Protein AF-A0A3S0WLF8-F1 (afdb_monomer_lite)

Foldseek 3Di:
DPPDPPPDDDPPVLVPDPVSVVVVLQVVLLVVQVVVVCVQCPDPVCVVQQKGKRAADPSHDPVSVVVVVVVQVVPPQWDWAQPDPVSRIIMIGGDVVPVPD

Secondary structure (DSSP, 8-state):
-----TT----HHHHTSHHHHHHHHHHHHHHHHHHHHHHHHTSHHHHHHTEEEEE--TTS-HHHHHHHHHHHHH-TTEEEEE-STTSSEEEEEE-GGGTT-

InterPro domains:
  IPR012449 Bacteriophage F116, Orf28 [PF07867] (29-96)

Organism: NCBI:txid2498858

Sequence (101 aa):
MFNAPPDYTPPIKLYIQPAYREALVSEKSYQQLIQRVQRKIGSPRAQSENCAEIQRQPEDTADAWARMLSELGTVENVTMIPIDDTAEHIRIRWNPLESMA

pLDDT: mean 77.21, std 11.82, range [41.16, 89.0]

Structure (mmCIF, N/CA/C/O backbone):
data_AF-A0A3S0WLF8-F1
#
_entry.id   AF-A0A3S0WLF8-F1
#
loop_
_atom_site.group_PDB
_atom_site.id
_atom_site.type_symbol
_atom_site.label_atom_id
_atom_site.label_alt_id
_atom_site.label_comp_id
_atom_site.label_asym_id
_atom_site.label_entity_id
_atom_site.label_seq_id
_atom_site.pdbx_PDB_ins_code
_atom_site.Cartn_x
_atom_site.Cartn_y
_atom_site.Cartn_z
_atom_site.occupancy
_atom_site.B_iso_or_equiv
_atom_site.auth_seq_id
_atom_site.auth_comp_id
_atom_site.auth_asym_id
_atom_site.auth_atom_id
_atom_site.pdbx_PDB_model_num
ATOM 1 N N . MET A 1 1 ? -15.861 -1.841 -1.584 1.00 43.75 1 MET A N 1
ATOM 2 C CA . MET A 1 1 ? -15.200 -0.597 -2.038 1.00 43.75 1 MET A CA 1
ATOM 3 C C . MET A 1 1 ? -16.286 0.379 -2.467 1.00 43.75 1 MET A C 1
ATOM 5 O O . MET A 1 1 ? -17.001 0.083 -3.415 1.00 43.75 1 MET A O 1
ATOM 9 N N . PHE A 1 2 ? -16.494 1.469 -1.726 1.00 47.19 2 PHE A N 1
ATOM 10 C CA . PHE A 1 2 ? -17.476 2.499 -2.083 1.00 47.19 2 PHE A CA 1
ATOM 11 C C . PHE A 1 2 ? -16.852 3.419 -3.132 1.00 47.19 2 PHE A C 1
ATOM 13 O O . PHE A 1 2 ? -16.107 4.323 -2.781 1.00 47.19 2 PHE A O 1
ATOM 20 N N . ASN A 1 3 ? -17.112 3.165 -4.413 1.00 43.97 3 ASN A N 1
ATOM 21 C CA . ASN A 1 3 ? -16.655 4.048 -5.482 1.00 43.97 3 ASN A CA 1
ATOM 22 C C . ASN A 1 3 ? -17.718 5.139 -5.688 1.00 43.97 3 ASN A C 1
ATOM 24 O O . ASN A 1 3 ? -18.697 4.932 -6.405 1.00 43.97 3 ASN A O 1
ATOM 28 N N . ALA A 1 4 ? -17.596 6.246 -4.953 1.00 51.75 4 ALA A N 1
ATOM 29 C CA . ALA A 1 4 ? -18.494 7.391 -5.075 1.00 51.75 4 ALA A CA 1
ATOM 30 C C . ALA A 1 4 ? -17.985 8.345 -6.175 1.00 51.75 4 ALA A C 1
ATOM 32 O O . ALA A 1 4 ? -16.778 8.567 -6.267 1.00 51.75 4 ALA A O 1
ATOM 33 N N . PRO A 1 5 ? -18.868 8.919 -7.012 1.00 59.66 5 PRO A N 1
ATOM 34 C CA . PRO A 1 5 ? -18.455 9.878 -8.030 1.00 59.66 5 PRO A CA 1
ATOM 35 C C . PRO A 1 5 ? -17.868 11.151 -7.387 1.00 59.66 5 PRO A C 1
ATOM 37 O O . PRO A 1 5 ? -18.239 11.494 -6.263 1.00 59.66 5 PRO A O 1
ATOM 40 N N . PRO A 1 6 ? -16.980 11.879 -8.093 1.00 54.34 6 PRO A N 1
ATOM 41 C CA . PRO A 1 6 ? -16.202 12.990 -7.529 1.00 54.34 6 PRO A CA 1
ATOM 42 C C . PRO A 1 6 ? -17.044 14.180 -7.029 1.00 54.34 6 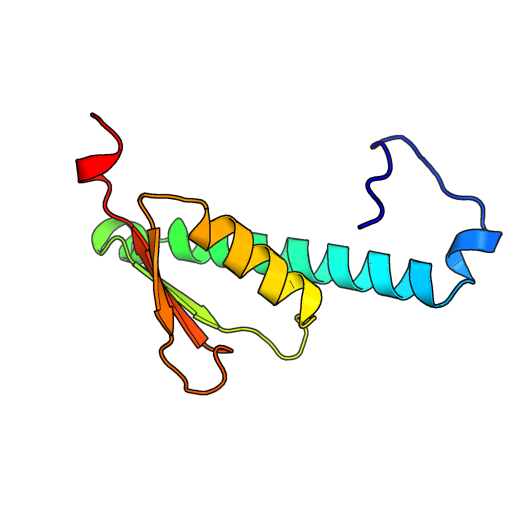PRO A C 1
ATOM 44 O O . PRO A 1 6 ? -16.534 14.995 -6.269 1.00 54.34 6 PRO A O 1
ATOM 47 N N . ASP A 1 7 ? -18.324 14.257 -7.412 1.00 61.09 7 ASP A N 1
ATOM 48 C CA . ASP A 1 7 ? -19.286 15.298 -7.012 1.00 61.09 7 ASP A CA 1
ATOM 49 C C . ASP A 1 7 ? -20.403 14.751 -6.094 1.00 61.09 7 ASP A C 1
ATOM 51 O O . ASP A 1 7 ? -21.522 15.252 -6.059 1.00 61.09 7 ASP A O 1
ATOM 55 N N . TYR A 1 8 ? -20.153 13.664 -5.359 1.00 64.12 8 TYR A N 1
ATOM 56 C CA . TYR A 1 8 ? -21.128 13.139 -4.402 1.00 64.12 8 TYR A CA 1
ATOM 57 C C . TYR A 1 8 ? -20.813 13.608 -2.986 1.00 64.12 8 TYR A C 1
ATOM 59 O O . TYR A 1 8 ? -19.887 13.117 -2.340 1.00 64.12 8 TYR A O 1
ATOM 67 N N . THR A 1 9 ? -21.630 14.529 -2.472 1.00 68.56 9 THR A N 1
ATOM 68 C CA . THR A 1 9 ? -21.675 14.821 -1.037 1.00 68.56 9 THR A CA 1
ATOM 69 C C . THR A 1 9 ? -22.658 13.858 -0.366 1.00 68.56 9 THR A C 1
ATOM 71 O O . THR A 1 9 ? -23.873 13.989 -0.528 1.00 68.56 9 THR A O 1
ATOM 74 N N . PRO A 1 10 ? -22.173 12.846 0.373 1.00 71.06 10 PRO A N 1
ATOM 75 C CA . PRO A 1 10 ? -23.053 11.893 1.033 1.00 71.06 10 PRO A CA 1
ATOM 76 C C . PRO A 1 10 ? -23.909 12.591 2.104 1.00 71.06 10 PRO A C 1
ATOM 78 O O . PRO A 1 10 ? -23.456 13.537 2.757 1.00 71.06 10 PRO A O 1
ATOM 81 N N . PRO A 1 11 ? -25.139 12.111 2.356 1.00 78.50 11 PRO A N 1
ATOM 82 C CA . PRO A 1 11 ? -25.989 12.674 3.398 1.00 78.50 11 PRO A CA 1
ATOM 83 C C . PRO A 1 11 ? -25.327 12.531 4.775 1.00 78.50 11 PRO A C 1
ATOM 85 O O . PRO A 1 11 ? -24.680 11.522 5.054 1.00 78.50 11 PRO A O 1
ATOM 88 N N . ILE A 1 12 ? -25.558 13.493 5.682 1.00 74.06 12 ILE A N 1
ATOM 89 C CA . ILE A 1 12 ? -24.976 13.502 7.043 1.00 74.06 12 ILE A CA 1
ATOM 90 C C . ILE A 1 12 ? -25.177 12.161 7.765 1.00 74.06 12 ILE A C 1
ATOM 92 O O . ILE A 1 12 ? -24.282 11.698 8.465 1.00 74.06 12 ILE A O 1
ATOM 96 N N . LYS A 1 13 ? -26.314 11.489 7.534 1.00 72.31 13 LYS A N 1
ATOM 97 C CA . LYS A 1 13 ? -26.627 10.169 8.107 1.00 72.31 13 LYS A CA 1
ATOM 98 C C . LYS A 1 13 ? -25.643 9.059 7.710 1.00 72.31 13 LYS A C 1
ATOM 100 O O . LYS A 1 13 ? -25.537 8.075 8.434 1.00 72.31 13 LYS A O 1
ATOM 105 N N . LEU A 1 14 ? -24.918 9.201 6.602 1.00 71.19 14 LEU A N 1
ATOM 106 C CA . LEU A 1 14 ? -23.887 8.258 6.168 1.00 71.19 14 LEU A CA 1
ATOM 107 C C . LEU A 1 14 ? -22.574 8.459 6.946 1.00 71.19 14 LEU A C 1
ATOM 109 O O . LEU A 1 14 ? -21.968 7.477 7.349 1.00 71.19 14 LEU A O 1
ATOM 113 N N . TYR A 1 15 ? -22.195 9.698 7.289 1.00 66.38 15 TYR A N 1
ATOM 114 C CA . TYR A 1 15 ? -20.994 10.001 8.099 1.00 66.38 15 TYR A CA 1
ATOM 115 C C . TYR A 1 15 ? -21.045 9.489 9.547 1.00 66.38 15 TYR A C 1
ATOM 117 O O . TYR A 1 15 ? -20.013 9.399 10.220 1.00 66.38 15 TYR A O 1
ATOM 125 N N . ILE A 1 16 ? -22.245 9.191 10.044 1.00 76.75 16 ILE A N 1
ATOM 126 C CA . ILE A 1 16 ? -22.473 8.646 11.390 1.00 76.75 16 ILE A CA 1
ATOM 127 C C . ILE A 1 16 ? -22.362 7.119 11.400 1.00 76.75 16 ILE A C 1
ATOM 129 O O . ILE A 1 16 ? -22.239 6.522 12.466 1.00 76.75 16 ILE A O 1
ATOM 133 N N . GLN A 1 17 ? -22.405 6.479 10.227 1.00 75.56 17 GLN A N 1
ATOM 134 C CA . GLN A 1 17 ? -22.265 5.034 10.134 1.00 75.56 17 GLN A CA 1
ATOM 135 C C . GLN A 1 17 ? -20.792 4.651 10.322 1.00 75.56 17 GLN A C 1
ATOM 137 O O . GLN A 1 17 ? -19.926 5.237 9.662 1.00 75.56 17 GLN A O 1
ATOM 142 N N . PRO A 1 18 ? -20.493 3.660 11.180 1.00 73.12 18 PRO A N 1
ATOM 143 C CA . PRO A 1 18 ? -19.121 3.219 11.423 1.00 73.12 18 PRO A CA 1
ATOM 144 C C . PRO A 1 18 ? -18.446 2.773 10.120 1.00 73.12 18 PRO A C 1
ATOM 146 O O . PRO A 1 18 ? -17.389 3.297 9.782 1.00 73.12 18 PRO A O 1
ATOM 149 N N . ALA A 1 19 ? -19.146 1.988 9.296 1.00 73.12 19 ALA A N 1
ATOM 150 C CA . ALA A 1 19 ? -18.628 1.488 8.025 1.00 73.12 19 ALA A CA 1
ATOM 151 C C . ALA A 1 19 ? -18.185 2.592 7.042 1.00 73.12 19 ALA A C 1
ATOM 153 O O . ALA A 1 19 ? -17.212 2.419 6.310 1.00 73.12 19 ALA A O 1
ATOM 154 N N . TYR A 1 20 ? -18.867 3.745 7.015 1.00 71.62 20 TYR A N 1
ATOM 155 C CA . TYR A 1 20 ? -18.496 4.845 6.116 1.00 71.62 20 TYR A CA 1
ATOM 156 C C . TYR A 1 20 ? -17.262 5.596 6.614 1.00 71.62 20 TYR A C 1
ATOM 158 O O . TYR A 1 20 ? -16.377 5.955 5.839 1.00 71.62 20 TYR A O 1
ATOM 166 N N . ARG A 1 21 ? -17.179 5.805 7.930 1.00 69.06 21 ARG A N 1
ATOM 167 C CA . ARG A 1 21 ? -15.995 6.382 8.567 1.00 69.06 21 ARG A CA 1
ATOM 168 C C . ARG A 1 21 ? -14.774 5.497 8.341 1.00 69.06 21 ARG A C 1
ATOM 170 O O . ARG A 1 21 ? -13.718 6.017 8.004 1.00 69.06 21 ARG A O 1
ATOM 177 N N . GLU A 1 22 ? -14.929 4.187 8.483 1.00 72.00 22 GLU A N 1
ATOM 178 C CA . GLU A 1 22 ? -13.870 3.206 8.234 1.00 72.00 22 GLU A CA 1
ATOM 179 C C . GLU A 1 22 ? -13.419 3.216 6.768 1.00 72.00 22 GLU A C 1
ATOM 181 O O . GLU A 1 22 ? -12.219 3.240 6.500 1.00 72.00 22 GLU A O 1
ATOM 186 N N . ALA A 1 23 ? -14.356 3.303 5.818 1.00 72.69 23 ALA A N 1
ATOM 187 C CA . ALA A 1 23 ? -14.038 3.414 4.395 1.00 72.69 23 ALA A CA 1
ATOM 188 C C . ALA A 1 23 ? -13.259 4.700 4.062 1.00 72.69 23 ALA A C 1
ATOM 190 O O . ALA A 1 23 ? -12.260 4.639 3.352 1.00 72.69 23 ALA A O 1
ATOM 191 N N . LEU A 1 24 ? -13.662 5.850 4.617 1.00 73.44 24 LEU A N 1
ATOM 192 C CA . LEU A 1 24 ? -12.946 7.121 4.437 1.00 73.44 24 LEU A CA 1
ATOM 193 C C . LEU A 1 24 ? -11.545 7.099 5.056 1.00 73.44 24 LEU A C 1
ATOM 195 O O . LEU A 1 24 ? -10.614 7.679 4.498 1.00 73.44 24 LEU A O 1
ATOM 199 N N . VAL A 1 25 ? -11.392 6.455 6.215 1.00 75.00 25 VAL A N 1
ATOM 200 C CA . VAL A 1 25 ? -10.082 6.266 6.847 1.00 75.00 25 VAL A CA 1
ATOM 201 C C . VAL A 1 25 ? -9.206 5.372 5.970 1.00 75.00 25 VAL A C 1
ATOM 203 O O . VAL A 1 25 ? -8.072 5.753 5.699 1.00 75.00 25 VAL A O 1
ATOM 206 N N . SER A 1 26 ? -9.740 4.260 5.450 1.00 74.50 26 SER A N 1
ATOM 207 C CA . SER A 1 26 ? -9.005 3.371 4.538 1.00 74.50 26 SER A CA 1
ATOM 208 C C . SER A 1 26 ? -8.582 4.086 3.252 1.00 74.50 26 SER A C 1
ATOM 210 O O . SER A 1 26 ? -7.423 3.998 2.858 1.00 74.50 26 SER A O 1
ATOM 212 N N . GLU A 1 27 ? -9.474 4.870 2.638 1.00 77.75 27 GLU A N 1
ATOM 213 C CA . GLU A 1 27 ? -9.169 5.674 1.446 1.00 77.75 27 GLU A CA 1
ATOM 214 C C . GLU A 1 27 ? -8.055 6.689 1.729 1.00 77.75 27 GLU A C 1
ATOM 216 O O . GLU A 1 27 ? -7.101 6.821 0.964 1.00 77.75 27 GLU A O 1
ATOM 221 N N . LYS A 1 28 ? -8.136 7.395 2.861 1.00 81.56 28 LYS A N 1
ATOM 222 C CA . LYS A 1 28 ? -7.134 8.396 3.230 1.00 81.56 28 LYS A CA 1
ATOM 223 C C . LYS A 1 28 ? -5.774 7.757 3.523 1.00 81.56 28 LYS A C 1
ATOM 225 O O . LYS A 1 28 ? -4.764 8.295 3.069 1.00 81.56 28 LYS A O 1
ATOM 230 N N . SER A 1 29 ? -5.743 6.621 4.224 1.00 83.81 29 SER A N 1
ATOM 231 C CA . SER A 1 29 ? -4.521 5.833 4.434 1.00 83.81 29 SER A CA 1
ATOM 232 C C . SER A 1 29 ? -3.954 5.338 3.102 1.00 83.81 29 SER A C 1
ATOM 234 O O . SER A 1 29 ? -2.773 5.537 2.838 1.00 83.81 29 SER A O 1
ATOM 236 N N . TYR A 1 30 ? -4.792 4.811 2.203 1.00 84.19 30 TYR A N 1
ATOM 237 C CA . TYR A 1 30 ? -4.377 4.389 0.861 1.00 84.19 30 TYR A CA 1
ATOM 238 C C . TYR A 1 30 ? -3.745 5.530 0.060 1.00 84.19 30 TYR A C 1
ATOM 240 O O . TYR A 1 30 ? -2.663 5.373 -0.499 1.00 84.19 30 TYR A O 1
ATOM 248 N N . GLN A 1 31 ? -4.365 6.710 0.048 1.00 83.75 31 GLN A N 1
ATOM 249 C CA . GLN A 1 31 ? -3.823 7.877 -0.650 1.00 83.75 31 GLN A CA 1
ATOM 250 C C . GLN A 1 31 ? -2.450 8.295 -0.095 1.00 83.75 31 GLN A C 1
ATOM 252 O O . GLN A 1 31 ? -1.535 8.578 -0.870 1.00 83.75 31 GLN A O 1
ATOM 257 N N . GLN A 1 32 ? -2.270 8.305 1.232 1.00 86.19 32 GLN A N 1
ATOM 258 C CA . GLN A 1 32 ? -0.974 8.610 1.859 1.00 86.19 32 GLN A CA 1
ATOM 259 C C . GLN A 1 32 ? 0.087 7.553 1.531 1.00 86.19 32 GLN A C 1
ATOM 261 O O . GLN A 1 32 ? 1.221 7.901 1.183 1.00 86.19 32 GLN A O 1
ATOM 266 N N . LEU A 1 33 ? -0.296 6.278 1.587 1.00 86.25 33 LEU A N 1
ATOM 267 C CA . LEU A 1 33 ? 0.544 5.145 1.228 1.00 86.25 33 LEU A CA 1
ATOM 268 C C . LEU A 1 33 ? 1.033 5.267 -0.220 1.00 86.25 33 LEU A C 1
ATOM 270 O O . LEU A 1 33 ? 2.238 5.304 -0.464 1.00 86.25 33 LEU A O 1
ATOM 274 N N . ILE A 1 34 ? 0.118 5.435 -1.175 1.00 84.31 34 ILE A N 1
ATOM 275 C CA . ILE A 1 34 ? 0.440 5.574 -2.600 1.00 84.31 34 ILE A CA 1
ATOM 276 C C . ILE A 1 34 ? 1.338 6.788 -2.855 1.00 84.31 34 ILE A C 1
ATOM 278 O O . ILE A 1 34 ? 2.329 6.677 -3.573 1.00 84.31 34 ILE A O 1
ATOM 282 N N . GLN A 1 35 ? 1.068 7.935 -2.228 1.00 86.00 35 GLN A N 1
ATOM 283 C CA . GLN A 1 35 ? 1.917 9.128 -2.344 1.00 86.00 35 GLN A CA 1
ATOM 284 C C . GLN A 1 35 ? 3.349 8.889 -1.841 1.00 86.00 35 GLN A C 1
ATOM 286 O O . GLN A 1 35 ? 4.314 9.388 -2.430 1.00 86.00 35 GLN A O 1
ATOM 291 N N . ARG A 1 36 ? 3.513 8.135 -0.747 1.00 86.31 36 ARG A N 1
ATOM 292 C CA . ARG A 1 36 ? 4.832 7.744 -0.223 1.00 86.31 36 ARG A CA 1
ATOM 293 C C . ARG A 1 36 ? 5.539 6.780 -1.167 1.00 86.31 36 ARG A C 1
ATOM 295 O O . ARG A 1 36 ? 6.723 6.972 -1.445 1.00 86.31 36 ARG A O 1
ATOM 302 N N . VAL A 1 37 ? 4.820 5.787 -1.683 1.00 85.31 37 VAL A N 1
ATOM 303 C CA . VAL A 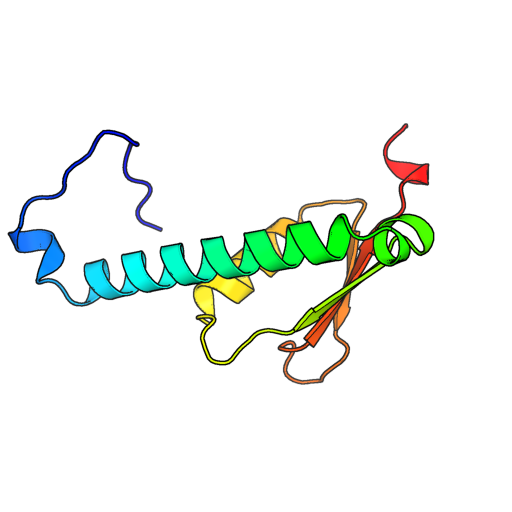1 37 ? 5.347 4.819 -2.649 1.00 85.31 37 VAL A CA 1
ATOM 304 C C . VAL A 1 37 ? 5.805 5.513 -3.918 1.00 85.31 37 VAL A C 1
ATOM 306 O O . VAL A 1 37 ? 6.954 5.341 -4.307 1.00 85.31 37 VAL A O 1
ATOM 309 N N . GLN A 1 38 ? 4.968 6.359 -4.518 1.00 85.56 38 GLN A N 1
ATOM 310 C CA . GLN A 1 38 ? 5.328 7.127 -5.710 1.00 85.56 38 GLN A CA 1
ATOM 311 C C . GLN A 1 38 ? 6.564 7.997 -5.471 1.00 85.56 38 GLN A C 1
ATOM 313 O O . GLN A 1 38 ? 7.447 8.040 -6.322 1.00 85.56 38 GLN A O 1
ATOM 318 N N . ARG A 1 39 ? 6.688 8.636 -4.298 1.00 86.44 39 ARG A N 1
ATOM 319 C CA . ARG A 1 39 ? 7.905 9.381 -3.936 1.00 86.44 39 ARG A CA 1
ATOM 320 C C . ARG A 1 39 ? 9.136 8.488 -3.804 1.00 86.44 39 ARG A C 1
ATOM 322 O O . ARG A 1 39 ? 10.211 8.881 -4.258 1.00 86.44 39 ARG A O 1
ATOM 329 N N . LYS A 1 40 ? 9.004 7.302 -3.202 1.00 85.75 40 LYS A N 1
ATOM 330 C CA . LYS A 1 40 ? 10.107 6.335 -3.129 1.00 85.75 40 LYS A CA 1
ATOM 331 C C . LYS A 1 40 ? 10.506 5.860 -4.519 1.00 85.75 40 LYS A C 1
ATOM 333 O O . LYS A 1 40 ? 11.678 5.952 -4.844 1.00 85.75 40 LYS A O 1
ATOM 338 N N . ILE A 1 41 ? 9.549 5.434 -5.340 1.00 83.50 41 ILE A N 1
ATOM 339 C CA . ILE A 1 41 ? 9.773 4.985 -6.720 1.00 83.50 41 ILE A CA 1
ATOM 340 C C . ILE A 1 41 ? 10.411 6.096 -7.554 1.00 83.50 41 ILE A C 1
ATOM 342 O O . ILE A 1 41 ? 11.400 5.851 -8.233 1.00 83.50 41 ILE A O 1
ATOM 346 N N . GLY A 1 42 ? 9.888 7.321 -7.476 1.00 81.56 42 GLY A N 1
ATOM 347 C CA . GLY A 1 42 ? 10.386 8.485 -8.211 1.00 81.56 42 GLY A CA 1
ATOM 348 C C . GLY A 1 42 ? 11.704 9.055 -7.679 1.00 81.56 42 GLY A C 1
ATOM 349 O O . GLY A 1 42 ? 12.231 10.007 -8.250 1.00 81.56 42 GLY A O 1
ATOM 350 N N . SER A 1 43 ? 12.260 8.503 -6.597 1.00 84.12 43 SER A N 1
ATOM 351 C CA . SER A 1 43 ? 13.564 8.931 -6.095 1.00 84.12 43 SER A CA 1
ATOM 352 C C . SER A 1 43 ? 14.678 8.502 -7.059 1.00 84.12 43 SER A C 1
ATOM 354 O O . SER A 1 43 ? 14.647 7.381 -7.567 1.00 84.12 43 SER A O 1
ATOM 356 N N . PRO A 1 44 ? 15.722 9.325 -7.268 1.00 81.25 44 PRO A N 1
ATOM 357 C CA . PRO A 1 44 ? 16.774 9.039 -8.247 1.00 81.25 44 PRO A CA 1
ATOM 358 C C . PRO A 1 44 ? 17.515 7.721 -7.981 1.00 81.25 44 PRO A C 1
ATOM 360 O O . PRO A 1 44 ? 17.877 7.027 -8.927 1.00 81.25 44 PRO A O 1
ATOM 363 N N . ARG A 1 45 ? 17.686 7.321 -6.709 1.00 80.56 45 ARG A N 1
ATOM 364 C CA . ARG A 1 45 ? 18.218 5.990 -6.353 1.00 80.56 45 ARG A CA 1
ATOM 365 C C . ARG A 1 45 ? 17.300 4.861 -6.803 1.00 80.56 45 ARG A C 1
ATOM 367 O O . ARG A 1 45 ? 17.769 3.911 -7.410 1.00 80.56 45 ARG A O 1
ATOM 374 N N . ALA A 1 46 ? 16.005 4.986 -6.536 1.00 84.19 46 ALA A N 1
ATOM 375 C CA . ALA A 1 46 ? 15.034 3.957 -6.869 1.00 84.19 46 ALA A CA 1
ATOM 376 C C . ALA A 1 46 ? 14.849 3.811 -8.382 1.00 84.19 46 ALA A C 1
ATOM 378 O O . ALA A 1 46 ? 14.768 2.694 -8.873 1.00 84.19 46 ALA A O 1
ATOM 379 N N . GLN A 1 47 ? 14.869 4.920 -9.126 1.00 81.12 47 GLN A N 1
ATOM 380 C CA . GLN A 1 47 ? 14.895 4.909 -10.591 1.00 81.12 47 GLN A CA 1
ATOM 381 C C . GLN A 1 47 ? 16.194 4.301 -11.143 1.00 81.12 47 GLN A C 1
ATOM 383 O O . GLN A 1 47 ? 16.149 3.542 -12.103 1.00 81.12 47 GLN A O 1
ATOM 388 N N . SER A 1 48 ? 17.347 4.579 -10.521 1.00 82.88 48 SER A N 1
ATOM 389 C CA . SER A 1 48 ? 18.638 4.017 -10.958 1.00 82.88 48 SER A CA 1
ATOM 390 C C . SER A 1 48 ? 18.731 2.507 -10.713 1.00 82.88 48 SER A C 1
ATOM 392 O O . SER A 1 48 ? 19.186 1.764 -11.577 1.00 82.88 48 SER A O 1
ATOM 394 N N . GLU A 1 49 ? 18.287 2.038 -9.545 1.00 83.12 49 GLU A N 1
ATOM 395 C CA . GLU A 1 49 ? 18.324 0.618 -9.167 1.00 83.12 49 GLU A CA 1
ATOM 396 C C . GLU A 1 49 ? 17.069 -0.155 -9.616 1.00 83.12 49 GLU A C 1
ATOM 398 O O . GLU A 1 49 ? 16.983 -1.368 -9.422 1.00 83.12 49 GLU A O 1
ATOM 403 N N . ASN A 1 50 ? 16.092 0.551 -10.198 1.00 84.75 50 ASN A N 1
ATOM 404 C CA . ASN A 1 50 ? 14.740 0.083 -10.509 1.00 84.75 50 ASN A CA 1
ATOM 405 C C . ASN A 1 50 ? 14.107 -0.725 -9.370 1.00 84.75 50 ASN A C 1
ATOM 407 O O . ASN A 1 50 ? 13.487 -1.770 -9.574 1.00 84.75 50 ASN A O 1
ATOM 411 N N . CYS A 1 51 ? 14.318 -0.270 -8.139 1.00 85.94 51 CYS A N 1
ATOM 412 C CA . CYS A 1 51 ? 13.784 -0.924 -6.960 1.00 85.94 51 CYS A CA 1
ATOM 413 C C . CYS A 1 51 ? 13.378 0.095 -5.900 1.00 85.94 51 CYS A C 1
ATOM 415 O O . CYS A 1 51 ? 14.025 1.124 -5.712 1.00 85.94 51 CYS A O 1
ATOM 417 N N . ALA A 1 52 ? 12.302 -0.207 -5.183 1.00 88.12 52 ALA A N 1
ATOM 418 C CA . ALA A 1 52 ? 11.872 0.546 -4.021 1.00 88.12 52 ALA A CA 1
ATOM 419 C C . ALA A 1 52 ? 11.450 -0.408 -2.913 1.00 88.12 52 ALA A C 1
ATOM 421 O O . ALA A 1 52 ? 10.740 -1.386 -3.126 1.00 88.12 52 ALA A O 1
ATOM 422 N N . GLU A 1 53 ? 11.872 -0.089 -1.702 1.00 89.00 53 GLU A N 1
ATOM 423 C CA . GLU A 1 53 ? 11.439 -0.789 -0.501 1.00 89.00 53 GLU A CA 1
ATOM 424 C C . GLU A 1 53 ? 10.225 -0.062 0.058 1.00 89.00 53 GLU A C 1
ATOM 426 O O . GLU A 1 53 ? 10.293 1.133 0.358 1.00 89.00 53 GLU A O 1
ATOM 431 N N . ILE A 1 54 ? 9.103 -0.753 0.188 1.00 87.81 54 ILE A N 1
ATOM 432 C CA . ILE A 1 54 ? 7.872 -0.204 0.739 1.00 87.81 54 ILE A CA 1
ATOM 433 C C . ILE A 1 54 ? 7.586 -0.935 2.041 1.00 87.81 54 ILE A C 1
ATOM 435 O O . ILE A 1 54 ? 7.445 -2.154 2.071 1.00 87.81 54 ILE A O 1
ATOM 439 N N . GLN A 1 55 ? 7.474 -0.160 3.112 1.00 87.62 55 GLN A N 1
ATOM 440 C CA . GLN A 1 55 ? 7.113 -0.654 4.427 1.00 87.62 55 GLN A CA 1
ATOM 441 C C . GLN A 1 55 ? 5.745 -0.093 4.791 1.00 87.62 55 GLN A C 1
ATOM 443 O O . GLN A 1 55 ? 5.534 1.122 4.719 1.00 87.62 55 GLN A O 1
ATOM 448 N N . ARG A 1 56 ? 4.843 -0.986 5.181 1.00 85.81 56 ARG A N 1
ATOM 449 C CA . ARG A 1 56 ? 3.552 -0.657 5.761 1.00 85.81 56 ARG A CA 1
ATOM 450 C C . ARG A 1 56 ? 3.773 0.037 7.098 1.00 85.81 56 ARG A C 1
ATOM 452 O O . ARG A 1 56 ? 4.530 -0.443 7.939 1.00 85.81 56 ARG A O 1
ATOM 459 N N . GLN A 1 57 ? 3.107 1.161 7.302 1.00 84.00 57 GLN A N 1
ATOM 460 C CA . GLN A 1 57 ? 3.148 1.880 8.565 1.00 84.00 57 GLN A CA 1
ATOM 461 C C . GLN A 1 57 ? 1.971 1.481 9.463 1.00 84.00 57 GLN A C 1
ATOM 463 O O . GLN A 1 57 ? 0.939 1.026 8.969 1.00 84.00 57 GLN A O 1
ATOM 468 N N . PRO A 1 58 ? 2.072 1.686 10.788 1.00 78.06 58 PRO A N 1
ATOM 469 C CA . PRO A 1 58 ? 0.961 1.429 11.708 1.00 78.06 58 PRO A CA 1
ATOM 470 C C . PRO A 1 58 ? -0.260 2.333 11.455 1.00 78.06 58 PRO A C 1
ATOM 472 O O . PRO A 1 58 ? -1.365 2.010 11.879 1.00 78.06 58 PRO A O 1
ATOM 475 N N . GLU A 1 59 ? -0.071 3.459 10.760 1.00 77.75 59 GLU A N 1
ATOM 476 C CA . GLU A 1 59 ? -1.141 4.340 10.264 1.00 77.75 59 GLU A CA 1
ATOM 477 C C . GLU A 1 59 ? -1.851 3.791 9.006 1.00 77.75 59 GLU A C 1
ATOM 479 O O . GLU A 1 59 ? -2.941 4.255 8.653 1.00 77.75 59 GLU A O 1
ATOM 484 N N . ASP A 1 60 ? -1.261 2.793 8.338 1.00 82.31 60 ASP A N 1
ATOM 485 C CA . ASP A 1 60 ? -1.808 2.182 7.131 1.00 82.31 60 ASP A CA 1
ATOM 486 C C . ASP A 1 60 ? -2.729 1.006 7.482 1.00 82.31 60 ASP A C 1
ATOM 488 O O . ASP A 1 60 ? -2.352 0.015 8.129 1.00 82.31 60 ASP A O 1
ATOM 492 N N . THR A 1 61 ? -3.966 1.080 7.000 1.00 83.88 61 THR A N 1
ATOM 493 C CA . THR A 1 61 ? -4.944 0.003 7.159 1.00 83.88 61 THR A CA 1
ATOM 494 C C . THR A 1 61 ? -4.528 -1.226 6.348 1.00 83.88 61 THR A C 1
ATOM 496 O O . THR A 1 61 ? -3.929 -1.125 5.277 1.00 83.88 61 THR A O 1
ATOM 499 N N . ALA A 1 62 ? -4.862 -2.418 6.854 1.00 82.88 62 ALA A N 1
ATOM 500 C CA . ALA A 1 62 ? -4.541 -3.673 6.170 1.00 82.88 62 ALA A CA 1
ATOM 501 C C . ALA A 1 62 ? -5.231 -3.764 4.799 1.00 82.88 62 ALA A C 1
ATOM 503 O O . ALA A 1 62 ? -4.657 -4.296 3.857 1.00 82.88 62 ALA A O 1
ATOM 504 N N . ASP A 1 63 ? -6.431 -3.188 4.686 1.00 83.75 63 ASP A N 1
ATOM 505 C CA . ASP A 1 63 ? -7.196 -3.086 3.442 1.00 83.75 63 ASP A CA 1
ATOM 506 C C . ASP A 1 63 ? -6.487 -2.211 2.393 1.00 83.75 63 ASP A C 1
ATOM 508 O O . ASP A 1 63 ? -6.282 -2.650 1.262 1.00 83.75 63 ASP A O 1
ATOM 512 N N . ALA A 1 64 ? -6.027 -1.013 2.779 1.00 84.62 64 ALA A N 1
ATOM 513 C CA . ALA A 1 64 ? -5.268 -0.129 1.895 1.00 84.62 64 ALA A CA 1
ATOM 514 C C . ALA A 1 64 ? -3.958 -0.779 1.424 1.00 84.62 64 ALA A C 1
ATOM 516 O O . ALA A 1 64 ? -3.624 -0.724 0.239 1.00 84.62 64 ALA A O 1
ATOM 517 N N . TRP A 1 65 ? -3.241 -1.436 2.339 1.00 87.94 65 TRP A N 1
ATOM 518 C CA . TRP A 1 65 ? -2.021 -2.176 2.024 1.00 87.94 65 TRP A CA 1
ATOM 519 C C . TRP A 1 65 ? -2.285 -3.318 1.039 1.00 87.94 65 TRP A C 1
ATOM 521 O O . TRP A 1 65 ? -1.631 -3.403 0.002 1.00 87.94 65 TRP A O 1
ATOM 531 N N . ALA A 1 66 ? -3.291 -4.153 1.309 1.00 85.88 66 ALA A N 1
ATOM 532 C CA . ALA A 1 66 ? -3.663 -5.262 0.437 1.00 85.88 66 ALA A CA 1
ATOM 533 C C . ALA A 1 66 ? -4.090 -4.786 -0.961 1.00 85.88 66 ALA A C 1
ATOM 535 O O . ALA A 1 66 ? -3.687 -5.393 -1.955 1.00 85.88 66 ALA A O 1
ATOM 536 N N . ARG A 1 67 ? -4.840 -3.675 -1.064 1.00 85.94 67 ARG A N 1
ATOM 537 C CA . ARG A 1 67 ? -5.165 -3.059 -2.363 1.00 85.94 67 ARG A CA 1
ATOM 538 C C . ARG A 1 67 ? -3.911 -2.645 -3.119 1.00 85.94 67 ARG A C 1
ATOM 540 O O . ARG A 1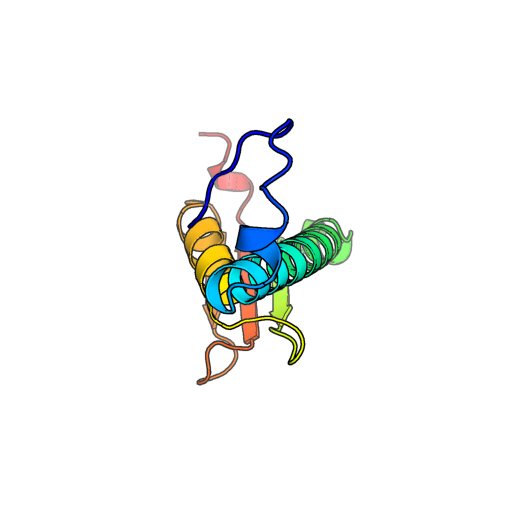 67 ? -3.789 -2.988 -4.287 1.00 85.94 67 ARG A O 1
ATOM 547 N N . MET A 1 68 ? -2.981 -1.955 -2.460 1.00 85.69 68 MET A N 1
ATOM 548 C CA . MET A 1 68 ? -1.729 -1.522 -3.087 1.00 85.69 68 MET A CA 1
ATOM 549 C C . MET A 1 68 ? -0.922 -2.714 -3.608 1.00 85.69 68 MET A C 1
ATOM 551 O O . MET A 1 68 ? -0.447 -2.683 -4.739 1.00 85.69 68 MET A O 1
ATOM 555 N N . LEU A 1 69 ? -0.781 -3.767 -2.800 1.00 85.81 69 LEU A N 1
ATOM 556 C CA . LEU A 1 69 ? -0.095 -4.994 -3.205 1.00 85.81 69 LEU A CA 1
ATOM 557 C C . LEU A 1 69 ? -0.772 -5.653 -4.410 1.00 85.81 69 LEU A C 1
ATOM 559 O O . LEU A 1 69 ? -0.089 -6.084 -5.333 1.00 85.81 69 LEU A O 1
ATOM 563 N N . SER A 1 70 ? -2.106 -5.698 -4.425 1.00 85.44 70 SER A N 1
ATOM 564 C CA . SER A 1 70 ? -2.865 -6.232 -5.558 1.00 85.44 70 SER A CA 1
ATOM 565 C C . SER A 1 70 ? -2.648 -5.410 -6.831 1.00 85.44 70 SER A C 1
ATOM 567 O O . SER A 1 70 ? -2.479 -5.989 -7.901 1.00 85.44 70 SER A O 1
ATOM 569 N N . GLU A 1 71 ? -2.629 -4.079 -6.731 1.00 84.62 71 GLU A N 1
ATOM 570 C CA . GLU A 1 71 ? -2.376 -3.190 -7.874 1.00 84.62 71 GLU A CA 1
ATOM 571 C C . GLU A 1 71 ? -0.948 -3.380 -8.399 1.00 84.62 71 GLU A C 1
ATOM 573 O O . GLU A 1 71 ? -0.754 -3.579 -9.594 1.00 84.62 71 GLU A O 1
ATOM 578 N N . LEU A 1 72 ? 0.049 -3.411 -7.507 1.00 82.00 72 LEU A N 1
ATOM 579 C CA . LEU A 1 72 ? 1.452 -3.635 -7.868 1.00 82.00 72 LEU A CA 1
ATOM 580 C C . LEU A 1 72 ? 1.686 -5.023 -8.473 1.00 82.00 72 LEU A C 1
ATOM 582 O O . LEU A 1 72 ? 2.449 -5.136 -9.424 1.00 82.00 72 LEU A O 1
ATOM 586 N N . GLY A 1 73 ? 1.010 -6.059 -7.973 1.00 76.81 73 GLY A N 1
ATOM 587 C CA . GLY A 1 73 ? 1.067 -7.410 -8.539 1.00 76.81 73 GLY A CA 1
ATOM 588 C C . GLY A 1 73 ? 0.328 -7.580 -9.859 1.00 76.81 73 GLY A C 1
ATOM 589 O O . GLY A 1 73 ? 0.557 -8.564 -10.554 1.00 76.81 73 GLY A O 1
ATOM 590 N N . THR A 1 74 ? -0.534 -6.629 -10.220 1.00 80.44 74 THR A N 1
ATOM 591 C CA . THR A 1 74 ? -1.167 -6.584 -11.546 1.00 80.44 74 THR A CA 1
ATOM 592 C C . THR A 1 74 ? -0.219 -5.988 -12.592 1.00 80.44 74 THR A C 1
ATOM 594 O O . THR A 1 74 ? -0.408 -6.194 -13.788 1.00 80.44 74 THR A O 1
ATOM 597 N N . VAL A 1 75 ? 0.822 -5.262 -12.170 1.00 80.62 75 VAL A N 1
ATOM 598 C CA . VAL A 1 75 ? 1.823 -4.708 -13.084 1.00 80.62 75 VAL A CA 1
ATOM 599 C C . VAL A 1 75 ? 2.819 -5.804 -13.457 1.00 80.62 75 VAL A C 1
ATOM 601 O O . VAL A 1 75 ? 3.693 -6.150 -12.670 1.00 80.62 75 VAL A O 1
ATOM 604 N N . GLU A 1 76 ? 2.724 -6.307 -14.688 1.00 71.75 76 GLU A N 1
ATOM 605 C CA . GLU A 1 76 ? 3.560 -7.408 -15.204 1.00 71.75 76 GLU A CA 1
ATOM 606 C C . GLU A 1 76 ? 5.069 -7.140 -15.069 1.00 71.75 76 GLU A C 1
ATOM 608 O O . GLU A 1 76 ? 5.859 -8.047 -14.829 1.00 71.75 76 GLU A O 1
ATOM 613 N N . ASN A 1 77 ? 5.466 -5.869 -15.132 1.00 76.19 77 ASN A N 1
ATOM 614 C CA . ASN A 1 77 ? 6.860 -5.439 -15.054 1.00 76.19 77 ASN A CA 1
ATOM 615 C C . ASN A 1 77 ? 7.358 -5.195 -13.622 1.00 76.19 77 ASN A C 1
ATOM 617 O O . ASN A 1 77 ? 8.458 -4.665 -13.458 1.00 76.19 77 ASN A O 1
ATOM 621 N N . VAL A 1 78 ? 6.564 -5.514 -12.594 1.00 82.31 78 VAL A N 1
ATOM 622 C CA . VAL A 1 78 ? 6.906 -5.332 -11.178 1.00 82.31 78 VAL A CA 1
ATOM 623 C C . VAL A 1 78 ? 7.024 -6.692 -10.498 1.00 82.31 78 VAL A C 1
ATOM 625 O O . VAL A 1 78 ? 6.062 -7.427 -10.312 1.00 82.31 78 VAL A O 1
ATOM 628 N N . THR A 1 79 ? 8.228 -7.009 -10.041 1.00 84.94 79 THR A N 1
ATOM 629 C CA . THR A 1 79 ? 8.487 -8.122 -9.135 1.00 84.94 79 THR A CA 1
ATOM 630 C C . THR A 1 79 ? 8.340 -7.650 -7.693 1.00 84.94 79 THR A C 1
ATOM 632 O O . THR A 1 79 ? 9.081 -6.777 -7.236 1.00 84.94 79 THR A O 1
ATOM 635 N N . MET A 1 80 ? 7.406 -8.248 -6.958 1.00 86.12 80 MET A N 1
ATOM 636 C CA . MET A 1 80 ? 7.259 -8.033 -5.519 1.00 86.12 80 MET A CA 1
ATOM 637 C C . MET A 1 80 ? 8.015 -9.113 -4.749 1.00 86.12 80 MET A C 1
ATOM 639 O O . MET A 1 80 ? 7.841 -10.304 -4.993 1.00 86.12 80 MET A O 1
ATOM 643 N N . ILE A 1 81 ? 8.855 -8.687 -3.813 1.00 87.06 81 ILE A N 1
ATOM 644 C CA . ILE A 1 81 ? 9.710 -9.549 -3.004 1.00 87.06 81 ILE A CA 1
ATOM 645 C C . ILE A 1 81 ? 9.410 -9.222 -1.537 1.00 87.06 81 ILE A C 1
ATOM 647 O O . ILE A 1 81 ? 9.809 -8.152 -1.073 1.00 87.06 81 ILE A O 1
ATOM 651 N N . PRO A 1 82 ? 8.687 -10.074 -0.792 1.00 84.25 82 PRO A N 1
ATOM 652 C CA . PRO A 1 82 ? 8.501 -9.862 0.639 1.00 84.25 82 PRO A CA 1
ATOM 653 C C . PRO A 1 82 ? 9.855 -9.942 1.354 1.00 84.25 82 PRO A C 1
ATOM 655 O O . PRO A 1 82 ? 10.603 -10.898 1.159 1.00 84.25 82 PRO A O 1
ATOM 658 N N . ILE A 1 83 ? 10.190 -8.906 2.129 1.00 85.81 83 ILE A N 1
ATOM 659 C CA . ILE A 1 83 ? 11.417 -8.871 2.942 1.00 85.81 83 ILE A CA 1
ATOM 660 C C . ILE A 1 83 ? 11.164 -9.528 4.300 1.00 85.81 83 ILE A C 1
ATOM 662 O O . ILE A 1 83 ? 12.022 -10.251 4.801 1.00 85.81 83 ILE A O 1
ATOM 666 N N . ASP A 1 84 ? 9.986 -9.287 4.870 1.00 85.31 84 ASP A N 1
ATOM 667 C CA . ASP A 1 84 ? 9.584 -9.801 6.175 1.00 85.31 84 ASP A CA 1
ATOM 668 C C . ASP A 1 84 ? 8.493 -10.874 6.040 1.00 85.31 84 ASP A C 1
ATOM 670 O O . ASP A 1 84 ? 7.645 -10.812 5.145 1.00 85.31 84 ASP A O 1
ATOM 674 N N . ASP A 1 85 ? 8.486 -11.830 6.976 1.00 78.56 85 ASP A N 1
ATOM 675 C CA . ASP A 1 85 ? 7.521 -12.945 7.036 1.00 78.56 85 ASP A CA 1
ATOM 676 C C . ASP A 1 85 ? 6.072 -12.446 7.205 1.00 78.56 85 ASP A C 1
ATOM 678 O O . ASP A 1 85 ? 5.116 -13.073 6.755 1.00 78.56 85 ASP A O 1
ATOM 682 N N . THR A 1 86 ? 5.905 -11.249 7.781 1.00 74.94 86 THR A N 1
ATOM 683 C CA . THR A 1 86 ? 4.598 -10.609 7.980 1.00 74.94 86 THR A CA 1
ATOM 684 C C . THR A 1 86 ? 4.036 -9.943 6.721 1.00 74.94 86 THR A C 1
ATOM 686 O O . THR A 1 86 ? 2.909 -9.450 6.750 1.00 74.94 86 THR A O 1
ATOM 689 N N . ALA A 1 87 ? 4.799 -9.893 5.618 1.00 73.50 87 ALA A N 1
ATOM 690 C CA . ALA A 1 87 ? 4.456 -9.161 4.393 1.00 73.50 87 ALA A CA 1
ATOM 691 C C . ALA A 1 87 ? 4.120 -7.667 4.620 1.00 73.50 87 ALA A C 1
ATOM 693 O O . ALA A 1 87 ? 3.520 -7.009 3.765 1.00 73.50 87 ALA A O 1
ATOM 694 N N . GLU A 1 88 ? 4.522 -7.110 5.766 1.00 83.06 88 GLU A N 1
ATOM 695 C CA . GLU A 1 88 ? 4.418 -5.681 6.081 1.00 83.06 88 GLU A CA 1
ATOM 696 C C . GLU A 1 88 ? 5.571 -4.886 5.471 1.00 83.06 88 GLU A C 1
ATOM 698 O O . GLU A 1 88 ? 5.497 -3.668 5.343 1.00 83.06 88 GLU A O 1
ATOM 703 N N . HIS A 1 89 ? 6.630 -5.569 5.049 1.00 87.44 89 HIS A N 1
ATOM 704 C CA . HIS A 1 89 ? 7.748 -4.977 4.345 1.00 87.44 89 HIS A CA 1
ATOM 705 C C . HIS A 1 89 ? 7.998 -5.752 3.062 1.00 87.44 89 HIS A C 1
ATOM 707 O O . HIS A 1 89 ? 8.276 -6.955 3.074 1.00 87.44 89 HIS A O 1
ATOM 713 N N . ILE A 1 90 ? 7.885 -5.048 1.943 1.00 87.75 90 ILE A N 1
ATOM 714 C CA . ILE A 1 90 ? 8.108 -5.618 0.626 1.00 87.75 90 ILE A CA 1
ATOM 715 C C . ILE A 1 90 ? 9.091 -4.756 -0.155 1.00 87.75 90 ILE A C 1
ATOM 717 O O . ILE A 1 90 ? 9.095 -3.527 -0.079 1.00 87.75 90 ILE A O 1
ATOM 721 N N . ARG A 1 91 ? 9.915 -5.403 -0.962 1.00 87.94 91 ARG A N 1
A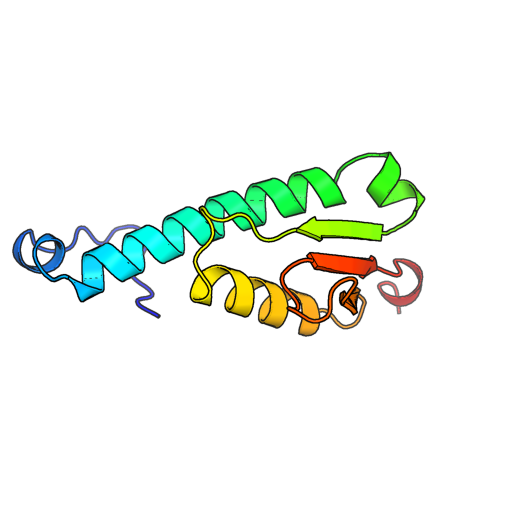TOM 722 C CA . ARG A 1 91 ? 10.699 -4.752 -1.996 1.00 87.94 91 ARG A CA 1
ATOM 723 C C . ARG A 1 91 ? 9.997 -4.948 -3.314 1.00 87.94 91 ARG A C 1
ATOM 725 O O . ARG A 1 91 ? 9.782 -6.075 -3.743 1.00 87.94 91 ARG A O 1
ATOM 732 N N . ILE A 1 92 ? 9.679 -3.851 -3.973 1.00 87.88 92 ILE A N 1
ATOM 733 C CA . ILE A 1 92 ? 9.300 -3.890 -5.373 1.00 87.88 92 ILE A CA 1
ATOM 734 C C . ILE A 1 92 ? 10.531 -3.638 -6.228 1.00 87.88 92 ILE A C 1
ATOM 736 O O . ILE A 1 92 ? 11.350 -2.762 -5.940 1.00 87.88 92 ILE A O 1
ATOM 740 N N . ARG A 1 93 ? 10.668 -4.419 -7.286 1.00 86.38 93 ARG A N 1
ATOM 741 C CA . ARG A 1 93 ? 11.653 -4.211 -8.336 1.00 86.38 93 ARG A CA 1
ATOM 742 C C . ARG A 1 93 ? 10.902 -4.160 -9.648 1.00 86.38 93 ARG A C 1
ATOM 744 O O . ARG A 1 93 ? 10.140 -5.074 -9.926 1.00 86.38 93 ARG A O 1
ATOM 751 N N . TRP A 1 94 ? 11.099 -3.120 -10.438 1.00 84.81 94 TRP A N 1
ATOM 752 C CA . TRP A 1 94 ? 10.545 -3.057 -11.785 1.00 84.81 94 TRP A CA 1
ATOM 753 C C . TRP A 1 94 ? 11.654 -3.237 -12.814 1.00 84.81 94 TRP A C 1
ATOM 755 O O . TRP A 1 94 ? 12.808 -2.921 -12.543 1.00 84.81 94 TRP A O 1
ATOM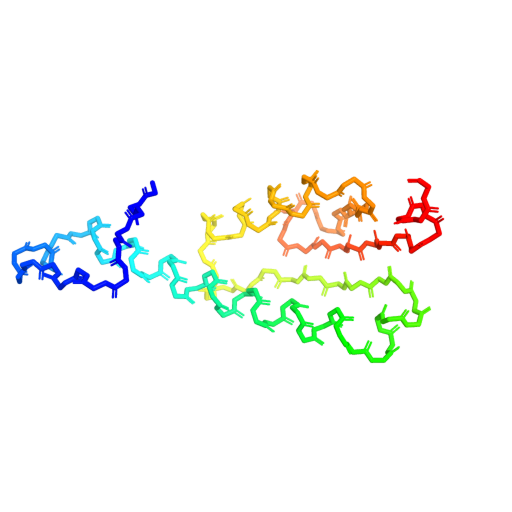 765 N N . ASN A 1 95 ? 11.342 -3.789 -13.982 1.00 76.06 95 ASN A N 1
ATOM 766 C CA . ASN A 1 95 ? 12.319 -3.924 -15.060 1.00 76.06 95 ASN A CA 1
ATOM 767 C C . ASN A 1 95 ? 11.858 -3.096 -16.269 1.00 76.06 95 ASN A C 1
ATOM 769 O O . ASN A 1 95 ? 10.931 -3.504 -16.963 1.00 76.06 95 ASN A O 1
ATOM 773 N N . PRO A 1 96 ? 12.465 -1.928 -16.550 1.00 61.38 96 PRO A N 1
ATOM 774 C CA . PRO A 1 96 ? 12.023 -1.074 -17.654 1.00 61.38 96 PRO A CA 1
ATOM 775 C C . PRO A 1 96 ? 12.295 -1.679 -19.042 1.00 61.38 96 PRO A C 1
ATOM 777 O O . PRO A 1 96 ? 11.699 -1.238 -20.018 1.00 61.38 96 PRO A O 1
ATOM 780 N N . LEU A 1 97 ? 13.169 -2.689 -19.140 1.00 54.56 97 LEU A N 1
ATOM 781 C CA . LEU A 1 97 ? 13.550 -3.337 -20.401 1.00 54.56 97 LEU A CA 1
ATOM 782 C C . LEU A 1 97 ? 12.431 -4.173 -21.047 1.00 54.56 97 LEU A C 1
ATOM 784 O O . LEU A 1 97 ? 12.472 -4.365 -22.256 1.00 54.56 97 LEU A O 1
ATOM 788 N N . GLU A 1 98 ? 11.431 -4.626 -20.286 1.00 51.66 98 GLU A N 1
ATOM 789 C CA . GLU A 1 98 ? 10.293 -5.403 -20.819 1.00 51.66 98 GLU 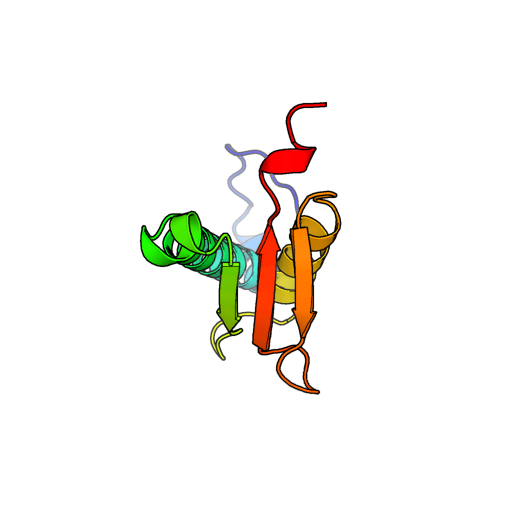A CA 1
ATOM 790 C C . GLU A 1 98 ? 9.052 -4.546 -21.119 1.00 51.66 98 GLU A C 1
ATOM 792 O O . GLU A 1 98 ? 8.138 -4.999 -21.796 1.00 51.66 98 GLU A O 1
ATOM 797 N N . SER A 1 99 ? 9.034 -3.269 -20.717 1.00 45.31 99 SER A N 1
ATOM 798 C CA . SER A 1 99 ? 7.892 -2.369 -20.952 1.00 45.31 99 SER A CA 1
ATOM 799 C C . SER A 1 99 ? 7.856 -1.749 -22.363 1.00 45.31 99 SER A C 1
ATOM 801 O O . SER A 1 99 ? 6.992 -0.914 -22.636 1.00 45.31 99 SER A O 1
ATOM 803 N N . MET A 1 100 ? 8.798 -2.102 -23.242 1.00 43.84 100 MET A N 1
ATOM 804 C CA . MET A 1 100 ? 8.916 -1.600 -24.622 1.00 43.84 100 MET A CA 1
ATOM 805 C C . MET A 1 100 ? 8.903 -2.735 -25.663 1.00 43.84 100 MET A C 1
ATOM 807 O O . MET A 1 100 ? 9.606 -2.645 -26.671 1.00 43.84 100 MET A O 1
ATOM 811 N N . ALA A 1 101 ? 8.152 -3.810 -25.417 1.00 41.16 101 ALA A N 1
ATOM 812 C CA . ALA A 1 101 ? 7.885 -4.848 -26.416 1.00 41.16 101 ALA A CA 1
ATOM 813 C C . ALA A 1 101 ? 6.430 -4.782 -26.892 1.00 41.16 101 ALA A C 1
ATOM 815 O O . ALA A 1 101 ? 5.539 -4.603 -26.032 1.00 41.16 101 ALA A O 1
#

Radius of gyration: 16.27 Å; chains: 1; bounding box: 45×28×38 Å